Protein AF-A0A968JI94-F1 (afdb_monomer)

Nearest PDB structures (foldseek):
  7clr-assembly1_d  TM=3.540E-01  e=6.691E+00  Salmonella enterica subsp. enterica serovar Typhimurium

pLDDT: mean 82.31, std 11.15, range [58.94, 97.25]

Solvent-accessible surface area (backbone atoms only — not comparable to full-atom values): 4326 Å² total; per-residue (Å²): 122,67,67,62,57,52,52,53,52,57,57,65,73,66,76,68,85,80,82,76,71,78,73,76,40,81,46,71,49,79,48,76,50,77,49,78,38,70,64,36,76,91,82,61,42,61,100,35,64,55,32,76,70,54,37,55,50,77,50,74,51,76,49,76,44,78,85

Radius of gyration: 32.75 Å; Cα contacts (8 Å, |Δi|>4): 65; chains: 1; bounding box: 51×19×91 Å

Structure (mmCIF, N/CA/C/O backbone):
data_AF-A0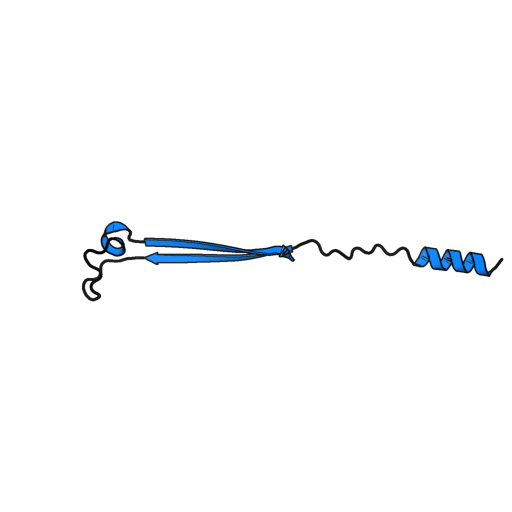A968JI94-F1
#
_entry.id   AF-A0A968JI94-F1
#
loop_
_atom_site.group_PDB
_atom_site.id
_atom_site.type_symbol
_atom_site.label_atom_id
_atom_site.label_alt_id
_atom_site.label_comp_id
_atom_site.label_asym_id
_atom_site.label_entity_id
_atom_site.label_seq_id
_atom_site.pdbx_PDB_ins_code
_atom_site.Cartn_x
_atom_site.Cartn_y
_atom_site.Cartn_z
_atom_site.occupancy
_atom_site.B_iso_or_equiv
_atom_site.auth_seq_id
_atom_site.auth_comp_id
_atom_site.auth_asym_id
_atom_site.auth_atom_id
_atom_site.pdbx_PDB_model_num
ATOM 1 N N . MET A 1 1 ? 31.711 8.133 -61.208 1.00 58.94 1 MET A N 1
ATOM 2 C CA . MET A 1 1 ? 30.275 7.762 -61.115 1.00 58.94 1 MET A CA 1
ATOM 3 C C . MET A 1 1 ? 29.987 6.577 -60.179 1.00 58.94 1 MET A C 1
ATOM 5 O O . MET A 1 1 ? 28.854 6.467 -59.734 1.00 58.94 1 MET A O 1
ATOM 9 N N . SER A 1 2 ? 30.969 5.726 -59.838 1.00 66.06 2 SER A N 1
ATOM 10 C CA . SER A 1 2 ? 30.766 4.552 -58.960 1.00 66.06 2 SER A CA 1
ATOM 11 C C . SER A 1 2 ? 30.423 4.914 -57.499 1.00 66.06 2 SER A C 1
ATOM 13 O O . SER A 1 2 ? 29.479 4.386 -56.920 1.00 66.06 2 SER A O 1
ATOM 15 N N . ASN A 1 3 ? 31.112 5.910 -56.935 1.00 73.06 3 ASN A N 1
ATOM 16 C CA . ASN A 1 3 ? 31.055 6.219 -55.498 1.00 73.06 3 ASN A CA 1
ATOM 17 C C . ASN A 1 3 ? 29.701 6.798 -55.043 1.00 73.06 3 ASN A C 1
ATOM 19 O O . ASN A 1 3 ? 29.263 6.544 -53.927 1.00 73.06 3 ASN A O 1
ATOM 23 N N . ILE A 1 4 ? 29.010 7.545 -55.916 1.00 83.25 4 ILE A N 1
ATOM 24 C CA . 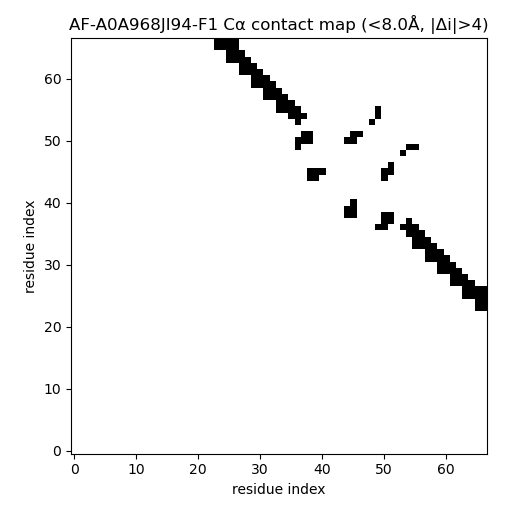ILE A 1 4 ? 27.720 8.171 -55.581 1.00 83.25 4 ILE A CA 1
ATOM 25 C C . ILE A 1 4 ? 26.613 7.117 -55.443 1.00 83.25 4 ILE A C 1
ATOM 27 O O . ILE A 1 4 ? 25.772 7.210 -54.560 1.00 83.25 4 ILE A O 1
ATOM 31 N N . ARG A 1 5 ? 26.639 6.073 -56.285 1.00 77.62 5 ARG A N 1
ATOM 32 C CA . ARG A 1 5 ? 25.667 4.969 -56.252 1.00 77.62 5 ARG A CA 1
ATOM 33 C C . ARG A 1 5 ? 25.836 4.121 -54.994 1.00 77.62 5 ARG A C 1
ATOM 35 O O . ARG A 1 5 ? 24.849 3.683 -54.417 1.00 77.62 5 ARG A O 1
ATOM 42 N N . PHE A 1 6 ? 27.080 3.951 -54.553 1.00 78.62 6 PHE A N 1
ATOM 43 C CA . PHE A 1 6 ? 27.404 3.277 -53.300 1.00 78.62 6 PHE A CA 1
ATOM 44 C C . PHE A 1 6 ? 26.911 4.067 -52.076 1.00 78.62 6 PHE A C 1
ATOM 46 O O . PHE A 1 6 ? 26.336 3.481 -51.165 1.00 78.62 6 PHE A O 1
ATOM 53 N N . LEU A 1 7 ? 27.038 5.400 -52.091 1.00 77.62 7 LEU A N 1
ATOM 54 C CA . LEU A 1 7 ? 26.486 6.276 -51.048 1.00 77.62 7 LEU A CA 1
ATOM 55 C C . LEU A 1 7 ? 24.953 6.206 -50.964 1.00 77.62 7 LEU A C 1
ATOM 57 O O . LEU A 1 7 ? 24.407 6.142 -49.867 1.00 77.62 7 LEU A O 1
ATOM 61 N N . TRP A 1 8 ? 24.260 6.156 -52.106 1.00 76.81 8 TRP A N 1
ATOM 62 C CA . TRP A 1 8 ? 22.801 5.992 -52.140 1.00 76.81 8 TRP A CA 1
ATOM 63 C C . TRP A 1 8 ? 22.342 4.634 -51.602 1.00 76.81 8 TRP A C 1
ATOM 65 O O . TRP A 1 8 ? 21.357 4.569 -50.870 1.00 76.81 8 TRP A O 1
ATOM 75 N N . LEU A 1 9 ? 23.075 3.562 -51.915 1.00 73.81 9 LEU A N 1
ATOM 76 C CA . LEU A 1 9 ? 22.813 2.231 -51.367 1.00 73.81 9 LEU A CA 1
ATOM 77 C C . LEU A 1 9 ? 23.003 2.214 -49.841 1.00 73.81 9 LEU A C 1
ATOM 79 O O . LEU A 1 9 ? 22.145 1.707 -49.126 1.00 73.81 9 LEU A O 1
ATOM 83 N N . LEU A 1 10 ? 24.081 2.828 -49.340 1.00 71.69 10 LEU A N 1
ATOM 84 C CA . LEU A 1 10 ? 24.368 2.932 -47.907 1.00 71.69 10 LEU A CA 1
ATOM 85 C C . LEU A 1 10 ? 23.268 3.706 -47.156 1.00 71.69 10 LEU A C 1
ATOM 87 O O . LEU A 1 10 ? 22.877 3.313 -46.060 1.00 71.69 10 LEU A O 1
ATOM 91 N N . LEU A 1 11 ? 22.733 4.776 -47.754 1.00 70.75 11 LEU A N 1
ATOM 92 C CA . 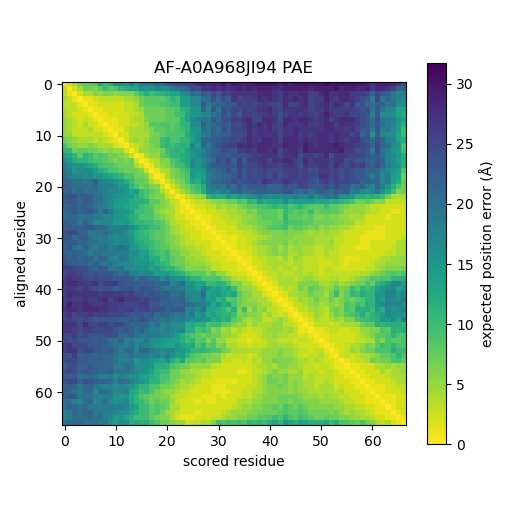LEU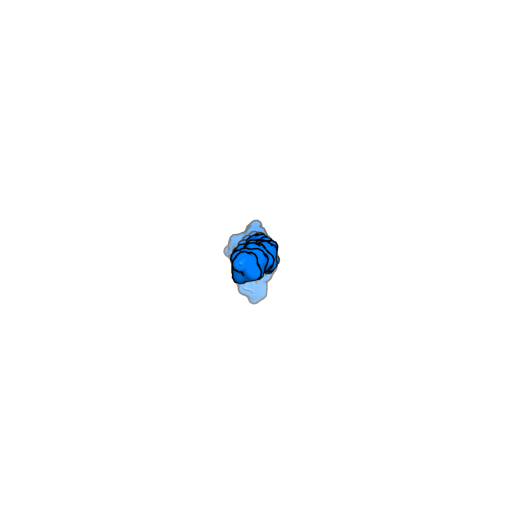 A 1 11 ? 21.667 5.588 -47.157 1.00 70.75 11 LEU A CA 1
ATOM 93 C C . LEU A 1 11 ? 20.336 4.820 -47.059 1.00 70.75 11 LEU A C 1
ATOM 95 O O . LEU A 1 11 ? 19.646 4.911 -46.047 1.00 70.75 11 LEU A O 1
ATOM 99 N N . LEU A 1 12 ? 19.997 4.024 -48.080 1.00 69.12 12 LEU A N 1
ATOM 100 C CA . LEU A 1 12 ? 18.774 3.210 -48.108 1.00 69.12 12 LEU A CA 1
ATOM 101 C C . LEU A 1 12 ? 18.800 2.057 -47.092 1.00 69.12 12 LEU A C 1
ATOM 103 O O . LEU A 1 12 ? 17.747 1.668 -46.593 1.00 69.12 12 LEU A O 1
ATOM 107 N N . MET A 1 13 ? 19.982 1.538 -46.740 1.00 66.19 13 MET A N 1
ATOM 108 C CA . MET A 1 13 ? 20.117 0.490 -45.718 1.00 66.19 13 MET A CA 1
ATOM 109 C C . MET A 1 13 ? 19.973 1.001 -44.272 1.00 66.19 13 MET A C 1
ATOM 111 O O . MET A 1 13 ? 19.881 0.185 -43.365 1.00 66.19 13 MET A O 1
ATOM 115 N N . ASN A 1 14 ? 19.923 2.321 -44.040 1.00 63.66 14 ASN A N 1
ATOM 116 C CA . ASN A 1 14 ? 19.813 2.924 -42.701 1.00 63.66 14 ASN A CA 1
ATOM 117 C C . ASN A 1 14 ? 18.373 3.324 -42.306 1.00 63.66 14 ASN A C 1
ATOM 119 O O . ASN A 1 14 ? 18.169 3.983 -41.288 1.00 63.66 14 ASN A O 1
ATOM 123 N N . ALA A 1 15 ? 17.358 2.927 -43.077 1.00 63.88 15 ALA A N 1
ATOM 124 C CA . ALA A 1 15 ? 15.953 3.177 -42.752 1.00 63.88 15 ALA A CA 1
ATOM 125 C C . ALA A 1 15 ? 15.383 2.075 -41.839 1.00 63.88 15 ALA A C 1
ATOM 127 O O . ALA A 1 15 ? 14.534 1.282 -42.242 1.00 63.88 15 ALA A O 1
ATOM 128 N N . HIS A 1 16 ? 15.867 1.997 -40.601 1.00 64.06 16 HIS A N 1
ATOM 129 C CA . HIS A 1 16 ? 15.252 1.156 -39.576 1.00 64.06 16 HIS A CA 1
ATOM 130 C C . HIS A 1 16 ? 14.260 1.984 -38.757 1.00 64.06 16 HIS A C 1
ATOM 132 O O . HIS A 1 16 ? 14.602 3.039 -38.225 1.00 64.06 16 HIS A O 1
ATOM 138 N N . TYR A 1 17 ? 13.019 1.507 -38.653 1.00 63.22 17 TYR A N 1
ATOM 139 C CA . TYR A 1 17 ? 12.037 2.061 -37.728 1.00 63.22 17 TYR A CA 1
ATOM 140 C C . TYR A 1 17 ? 12.517 1.803 -36.295 1.00 63.22 17 TYR A C 1
ATOM 142 O O . TYR A 1 17 ? 12.434 0.682 -35.797 1.00 63.22 17 TYR A O 1
ATOM 150 N N . LEU A 1 18 ? 13.039 2.837 -35.637 1.00 60.75 18 LEU A N 1
ATOM 151 C CA . LEU A 1 18 ? 13.327 2.834 -34.203 1.00 60.75 18 LEU A CA 1
ATOM 152 C C . LEU A 1 18 ? 12.001 2.874 -33.431 1.00 60.75 18 LEU A C 1
ATOM 154 O O . LEU A 1 18 ? 11.577 3.918 -32.944 1.00 60.75 18 LEU A O 1
ATOM 158 N N . MET A 1 19 ? 11.335 1.727 -33.318 1.00 64.88 19 MET A N 1
ATOM 159 C CA . MET A 1 19 ? 10.244 1.521 -32.362 1.00 64.88 19 MET A CA 1
ATOM 160 C C . MET A 1 19 ? 10.868 1.238 -30.988 1.00 64.88 19 MET A C 1
ATOM 162 O O . MET A 1 19 ? 10.839 0.117 -30.500 1.00 64.88 19 MET A O 1
ATOM 166 N N . ALA A 1 20 ? 11.551 2.234 -30.419 1.00 61.19 20 ALA A N 1
ATOM 167 C CA . ALA A 1 20 ? 12.344 2.085 -29.19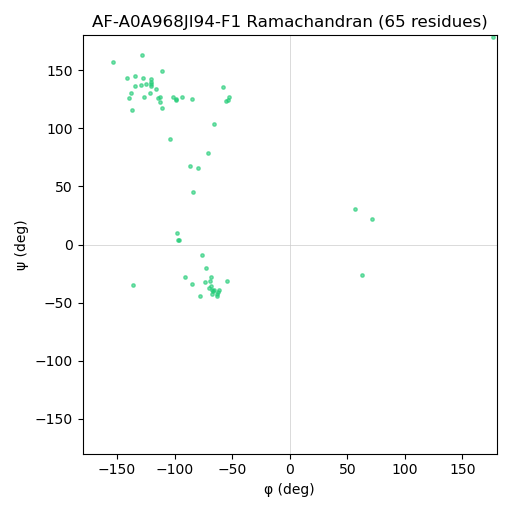2 1.00 61.19 20 ALA A CA 1
ATOM 168 C C . ALA A 1 20 ? 11.591 2.494 -27.914 1.00 61.19 20 ALA A C 1
ATOM 170 O O . ALA A 1 20 ? 12.180 2.530 -26.838 1.00 61.19 20 ALA A O 1
ATOM 171 N N . GLN A 1 21 ? 10.312 2.847 -28.024 1.00 68.56 21 GLN A N 1
ATOM 172 C CA . GLN A 1 21 ? 9.488 3.228 -26.883 1.00 68.56 21 GLN A CA 1
ATOM 173 C C . GLN A 1 21 ? 8.579 2.047 -26.578 1.00 68.56 21 GLN A C 1
ATOM 175 O O . GLN A 1 21 ? 7.517 1.911 -27.184 1.00 68.56 21 GLN A O 1
ATOM 180 N N . ASP A 1 22 ? 9.041 1.159 -25.698 1.00 70.31 22 ASP A N 1
ATOM 181 C CA . ASP A 1 22 ? 8.148 0.189 -25.068 1.00 70.31 22 ASP A CA 1
ATOM 182 C C . ASP A 1 22 ? 6.986 0.988 -24.461 1.00 70.31 22 ASP A C 1
ATOM 184 O O . ASP A 1 22 ? 7.202 2.013 -23.807 1.00 70.31 22 ASP A O 1
ATOM 188 N N . GLY A 1 23 ? 5.751 0.616 -24.794 1.00 77.81 23 GLY A N 1
ATOM 189 C CA . GLY A 1 23 ? 4.580 1.355 -24.337 1.00 77.81 23 GLY A CA 1
ATOM 190 C C . GLY A 1 23 ? 4.560 1.397 -22.812 1.00 77.81 23 GLY A C 1
ATOM 191 O O . GLY A 1 23 ? 4.800 0.379 -22.164 1.00 77.81 23 GLY A O 1
ATOM 192 N N . GLY A 1 24 ? 4.271 2.569 -22.243 1.00 84.56 24 GLY A N 1
ATOM 193 C CA . GLY A 1 24 ? 4.249 2.728 -20.795 1.00 84.56 24 GLY A CA 1
ATOM 194 C C . GLY A 1 24 ? 3.306 1.719 -20.141 1.00 84.56 24 GLY A C 1
ATOM 195 O O . GLY A 1 24 ? 2.123 1.644 -20.482 1.00 84.56 24 GLY A O 1
ATOM 196 N N . THR A 1 25 ? 3.833 0.923 -19.222 1.00 89.81 25 THR A N 1
ATOM 197 C CA . THR A 1 25 ? 3.113 -0.157 -18.557 1.00 89.81 25 THR A CA 1
ATOM 198 C C . THR A 1 25 ? 2.690 0.286 -17.165 1.00 89.81 25 THR A C 1
ATOM 200 O O . THR A 1 25 ? 3.510 0.713 -16.353 1.00 89.81 25 THR A O 1
ATOM 203 N N . PHE A 1 26 ? 1.398 0.141 -16.864 1.00 91.81 26 PHE A N 1
ATOM 204 C CA . PHE A 1 26 ? 0.902 0.249 -15.497 1.00 91.81 26 PHE A CA 1
ATOM 205 C C . PHE A 1 26 ? 1.043 -1.100 -14.799 1.00 91.81 26 PHE A C 1
ATOM 207 O O . PHE A 1 26 ? 0.524 -2.117 -15.257 1.00 91.81 26 PHE A O 1
ATOM 214 N N . SER A 1 27 ? 1.715 -1.100 -13.661 1.00 93.69 27 SER A N 1
ATOM 215 C CA . SER A 1 27 ? 1.794 -2.234 -12.748 1.00 93.69 27 SER A CA 1
ATOM 216 C C . SER A 1 27 ? 1.420 -1.771 -11.349 1.00 93.69 27 SER A C 1
ATOM 218 O O . SER A 1 27 ? 1.383 -0.577 -11.070 1.00 93.69 27 SER A O 1
ATOM 220 N N . GLY A 1 28 ? 1.094 -2.686 -10.446 1.00 94.31 28 GLY A N 1
ATOM 221 C CA . GLY A 1 28 ? 0.658 -2.271 -9.124 1.00 94.31 28 GLY A CA 1
ATOM 222 C C . GLY A 1 28 ? 0.239 -3.407 -8.219 1.00 94.31 28 GLY A C 1
ATOM 223 O O . GLY A 1 28 ? 0.251 -4.574 -8.606 1.00 94.31 28 GLY A O 1
ATOM 224 N N . ASN A 1 29 ? -0.133 -3.041 -6.999 1.00 96.44 29 ASN A N 1
ATOM 225 C CA . ASN A 1 29 ? -0.617 -3.959 -5.987 1.00 96.44 29 ASN A CA 1
ATOM 226 C C . ASN A 1 29 ? -1.810 -3.340 -5.251 1.00 96.44 29 ASN A C 1
ATOM 228 O O . ASN A 1 29 ? -1.744 -2.192 -4.808 1.00 96.44 29 ASN A O 1
ATOM 232 N N . LEU A 1 30 ? -2.889 -4.111 -5.134 1.00 96.62 30 LEU A N 1
ATOM 233 C CA . LEU A 1 30 ? -4.011 -3.812 -4.258 1.00 96.62 30 LEU A CA 1
ATOM 234 C C . LEU A 1 30 ? -3.842 -4.624 -2.978 1.00 96.62 30 LEU A C 1
ATOM 236 O O . LEU A 1 30 ? -3.796 -5.853 -3.031 1.00 96.62 30 LEU A O 1
ATOM 240 N N . GLN A 1 31 ? -3.829 -3.946 -1.838 1.00 97.00 31 GLN A N 1
ATOM 241 C CA . GLN A 1 31 ? -3.882 -4.607 -0.541 1.00 97.00 31 GLN A CA 1
ATOM 242 C C . GLN A 1 31 ? -5.116 -4.123 0.209 1.00 97.00 31 GLN A C 1
ATOM 244 O O . GLN A 1 31 ? -5.475 -2.946 0.155 1.00 97.00 31 GLN A O 1
ATOM 249 N N . ALA A 1 32 ? -5.743 -5.048 0.921 1.00 96.50 32 ALA A N 1
ATOM 250 C CA . ALA A 1 32 ? -6.865 -4.776 1.798 1.00 96.50 32 ALA A CA 1
ATOM 251 C C . ALA A 1 32 ? -6.585 -5.398 3.168 1.00 96.50 32 ALA A C 1
ATOM 253 O O . ALA A 1 32 ? -6.100 -6.526 3.262 1.00 96.50 32 ALA A O 1
ATOM 254 N N . GLN A 1 33 ? -6.895 -4.654 4.222 1.00 95.94 33 GLN A N 1
ATOM 255 C CA . GLN A 1 33 ? -6.794 -5.061 5.613 1.00 95.94 33 GLN A CA 1
ATOM 256 C C . GLN A 1 33 ? -8.183 -4.950 6.235 1.00 95.94 33 GLN A C 1
ATOM 258 O O . GLN A 1 33 ? -8.839 -3.919 6.133 1.00 95.94 33 GLN A O 1
ATOM 263 N N . SER A 1 34 ? -8.620 -6.001 6.918 1.00 94.81 34 SER A N 1
ATOM 264 C CA . SER A 1 34 ? -9.846 -5.985 7.709 1.00 94.81 34 SER A CA 1
ATOM 265 C C . SER A 1 34 ? -9.547 -6.403 9.139 1.00 94.81 34 SER A C 1
ATOM 267 O O . SER A 1 34 ? -8.817 -7.369 9.354 1.00 94.81 34 SER A O 1
ATOM 269 N N . ASN A 1 35 ? -10.152 -5.715 10.098 1.00 92.31 35 ASN A N 1
ATOM 270 C CA . ASN A 1 35 ? -10.101 -6.044 11.516 1.00 92.31 35 ASN A CA 1
ATOM 271 C C . ASN A 1 35 ? -11.523 -6.279 12.024 1.00 92.31 35 ASN A C 1
ATOM 273 O O . ASN A 1 35 ? -12.439 -5.552 11.64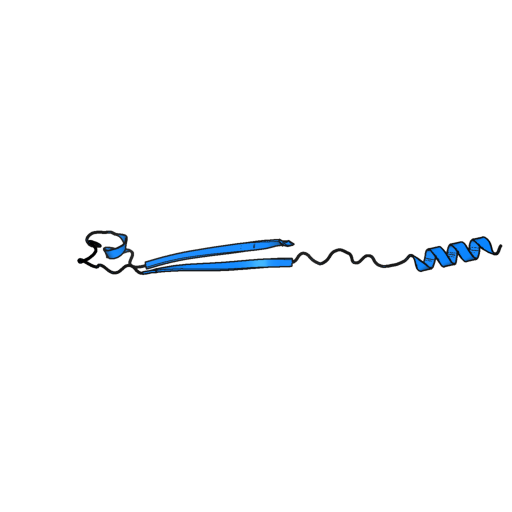0 1.00 92.31 35 ASN A O 1
ATOM 277 N N . PHE A 1 36 ? -11.698 -7.277 12.886 1.00 90.94 36 PHE A N 1
ATOM 278 C CA . PHE A 1 36 ? -12.960 -7.558 13.567 1.00 90.94 36 PHE A CA 1
ATOM 279 C C . PHE A 1 36 ? -12.766 -7.358 15.068 1.00 90.94 36 PHE A C 1
ATOM 281 O O . PHE A 1 36 ? -11.774 -7.824 15.630 1.00 90.94 36 PHE A O 1
ATOM 288 N N . PHE A 1 37 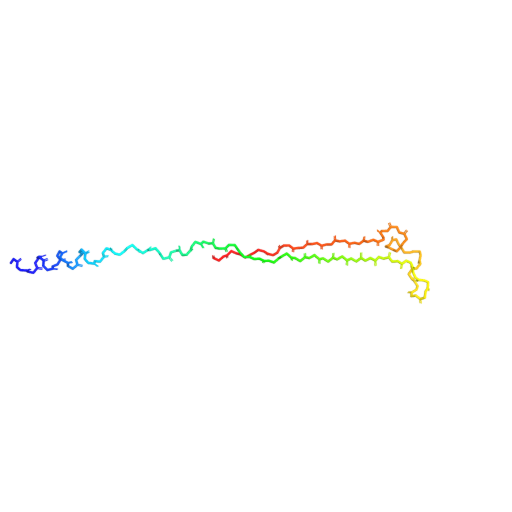? -13.700 -6.659 15.699 1.00 89.31 37 PHE A N 1
ATOM 289 C CA . PHE A 1 37 ? -13.665 -6.330 17.116 1.00 89.31 37 PHE A CA 1
ATOM 290 C C . PHE A 1 37 ? -14.798 -7.072 17.818 1.00 89.31 37 PHE A C 1
ATOM 292 O O . PHE A 1 37 ? -15.967 -6.910 17.474 1.00 89.31 37 PHE A O 1
ATOM 299 N N . GLN A 1 38 ? -14.441 -7.882 18.809 1.00 86.00 38 GLN A N 1
ATOM 300 C CA . GLN A 1 38 ? -15.384 -8.591 19.661 1.00 86.00 38 GLN A CA 1
ATOM 301 C C . GLN A 1 38 ? -15.058 -8.297 21.117 1.00 86.00 38 GLN A C 1
ATOM 303 O O . GLN A 1 38 ? -13.906 -8.446 21.521 1.00 86.00 38 GLN A O 1
ATOM 308 N N . GLU A 1 39 ? -16.060 -7.842 21.868 1.00 84.25 39 GLU A N 1
ATOM 309 C CA . GLU A 1 39 ? -15.917 -7.575 23.297 1.00 84.25 39 GLU A CA 1
ATOM 310 C C . GLU A 1 39 ? -15.371 -8.819 24.009 1.00 84.25 39 GLU A C 1
ATOM 312 O O . GLU A 1 39 ? -15.940 -9.910 23.916 1.00 84.25 39 GLU A O 1
ATOM 317 N N . ASP A 1 40 ? -14.257 -8.642 24.715 1.00 82.94 40 ASP A N 1
ATOM 318 C CA . ASP A 1 40 ? -13.640 -9.678 25.533 1.00 82.94 40 ASP A CA 1
ATOM 319 C C . ASP A 1 40 ? -13.199 -9.068 26.869 1.00 82.94 40 ASP A C 1
ATOM 321 O O . ASP A 1 40 ? -12.333 -8.187 26.953 1.00 82.94 40 ASP A O 1
ATOM 325 N N . SER A 1 41 ? -13.831 -9.548 27.938 1.00 78.38 41 SER A N 1
ATOM 326 C CA . SER A 1 41 ? -13.607 -9.082 29.301 1.00 78.38 41 SER A CA 1
ATOM 327 C C . SER A 1 41 ? -12.268 -9.545 29.884 1.00 78.38 41 SER A C 1
ATOM 329 O O . SER A 1 41 ? -11.764 -8.894 30.799 1.00 78.38 41 SER A O 1
ATOM 331 N N . LEU A 1 42 ? -11.648 -10.604 29.346 1.00 84.06 42 LEU A N 1
ATOM 332 C CA . LEU A 1 42 ? -10.352 -11.118 29.810 1.00 84.06 42 LEU A CA 1
ATOM 333 C C . LEU A 1 42 ? -9.185 -10.215 29.398 1.00 84.06 42 LEU A C 1
ATOM 335 O O . LEU A 1 42 ? -8.207 -10.101 30.136 1.00 84.06 42 LEU A O 1
ATOM 339 N N . ILE A 1 43 ? -9.296 -9.550 28.247 1.00 81.31 43 ILE A N 1
ATOM 340 C CA . ILE A 1 43 ? -8.300 -8.592 27.737 1.00 81.31 43 ILE A CA 1
ATOM 341 C C . ILE A 1 43 ? -8.660 -7.134 28.055 1.00 81.31 43 ILE A C 1
ATOM 343 O O . ILE A 1 43 ? -7.959 -6.215 27.633 1.00 81.31 43 ILE A O 1
ATOM 347 N N . GLY A 1 44 ? -9.746 -6.909 28.801 1.00 78.31 44 GLY A N 1
ATOM 348 C CA . GLY A 1 44 ? -10.200 -5.571 29.174 1.00 78.31 44 GLY A CA 1
ATOM 349 C C . GLY A 1 44 ? -10.799 -4.766 28.015 1.00 78.31 44 GLY A C 1
ATOM 350 O O . GLY A 1 44 ? -10.835 -3.541 28.091 1.00 78.31 44 GLY A O 1
ATOM 351 N N . ALA A 1 45 ? -11.272 -5.424 26.952 1.00 78.81 45 ALA A N 1
ATOM 352 C CA . ALA A 1 45 ? -11.878 -4.784 25.784 1.00 78.81 45 ALA A CA 1
ATOM 353 C C . ALA A 1 45 ? -13.373 -4.474 26.002 1.00 78.81 45 ALA A C 1
ATOM 355 O O . ALA A 1 45 ? -14.197 -4.750 25.137 1.00 78.81 45 ALA A O 1
ATOM 356 N N . PHE A 1 46 ? -13.716 -3.915 27.167 1.00 79.38 46 PHE A N 1
ATOM 357 C CA . PHE A 1 46 ? -15.078 -3.532 27.561 1.00 79.38 46 PHE A CA 1
ATOM 358 C C . PHE A 1 46 ? -15.211 -2.002 27.634 1.00 79.38 46 PHE A C 1
ATOM 360 O O . PHE A 1 46 ? -14.247 -1.312 27.969 1.00 79.38 46 PHE A O 1
ATOM 367 N N . ASN A 1 47 ? -16.400 -1.456 27.351 1.00 81.00 47 ASN A N 1
ATOM 368 C CA . ASN A 1 47 ? -16.667 -0.005 27.312 1.00 81.00 47 ASN A CA 1
ATOM 369 C C . ASN A 1 47 ? -15.763 0.769 26.329 1.00 81.00 47 ASN A C 1
ATOM 371 O O . ASN A 1 47 ? -15.431 1.939 26.557 1.00 81.00 47 ASN A O 1
ATOM 375 N N . THR A 1 48 ? -15.334 0.125 25.242 1.00 85.00 48 THR A N 1
ATOM 376 C CA . THR A 1 48 ? -14.523 0.768 24.203 1.00 85.00 48 THR A CA 1
ATOM 377 C C . THR A 1 48 ? -15.334 0.858 22.912 1.00 85.00 48 THR A C 1
ATOM 379 O O . THR A 1 48 ? -15.837 -0.156 22.429 1.00 85.00 48 THR A O 1
ATOM 382 N N . PRO A 1 49 ? -15.468 2.048 22.291 1.00 82.44 49 PRO A N 1
ATOM 383 C CA . PRO A 1 49 ? -16.336 2.224 21.123 1.00 82.44 49 PRO A CA 1
ATOM 384 C C . PRO A 1 49 ? -16.060 1.254 19.965 1.00 82.44 49 PRO A C 1
ATOM 386 O O . PRO A 1 49 ? -16.988 0.880 19.247 1.00 82.44 49 PRO A O 1
ATOM 389 N N . GLN A 1 50 ? -14.801 0.843 19.797 1.00 82.44 50 GLN A N 1
ATOM 390 C CA . GLN A 1 50 ? -14.358 -0.082 18.758 1.00 82.44 50 GLN A CA 1
ATOM 391 C C . GLN A 1 50 ? -14.996 -1.471 18.915 1.00 82.44 50 GLN A C 1
ATOM 393 O O . GLN A 1 50 ? -15.457 -2.050 17.933 1.00 82.44 50 GLN A O 1
ATOM 398 N N . TYR A 1 51 ? -15.074 -1.971 20.148 1.00 84.69 51 TYR A N 1
ATOM 399 C CA . TYR A 1 51 ? -15.600 -3.296 20.475 1.00 84.69 51 TYR A CA 1
ATOM 400 C C . TYR A 1 51 ? -17.106 -3.273 20.771 1.00 84.69 51 TYR A C 1
ATOM 402 O O . TYR A 1 51 ? -17.790 -4.246 20.475 1.00 84.69 51 TYR A O 1
ATOM 410 N N . ASP A 1 52 ? -17.639 -2.145 21.256 1.00 81.75 52 ASP A N 1
ATOM 411 C CA . ASP A 1 52 ? -19.057 -2.023 21.621 1.00 81.75 52 ASP A CA 1
ATOM 412 C C . ASP A 1 52 ? -19.962 -1.676 20.424 1.00 81.75 52 ASP A C 1
ATOM 414 O O . ASP A 1 52 ? -21.142 -2.025 20.396 1.00 81.75 52 ASP A O 1
ATOM 418 N N . ARG A 1 53 ? -19.454 -0.885 19.464 1.00 82.31 53 ARG A N 1
ATOM 419 C CA . ARG A 1 53 ? -20.286 -0.257 18.416 1.00 82.31 53 ARG A CA 1
ATOM 420 C C . ARG A 1 53 ? -19.708 -0.334 17.010 1.00 82.31 53 ARG A C 1
ATOM 422 O O . ARG A 1 53 ? -20.478 -0.422 16.060 1.00 82.31 53 ARG A O 1
ATOM 429 N N . GLN A 1 54 ? -18.387 -0.257 16.858 1.00 86.00 54 GLN A N 1
ATOM 430 C CA . GLN A 1 54 ? -17.755 -0.265 15.538 1.00 86.00 54 GLN A CA 1
ATOM 431 C C . GLN A 1 54 ? -17.692 -1.679 14.946 1.00 86.00 54 GLN A C 1
ATOM 433 O O . GLN A 1 54 ? -18.037 -1.846 13.781 1.00 86.00 54 GLN A O 1
ATOM 438 N N . LEU A 1 55 ? -17.316 -2.685 15.750 1.00 86.25 55 LEU A N 1
ATOM 439 C CA . LEU A 1 55 ? -17.335 -4.133 15.463 1.00 86.25 55 LEU A CA 1
ATOM 440 C C . LEU A 1 55 ? -16.434 -4.609 14.310 1.00 86.25 55 LEU A C 1
ATOM 442 O O . LEU A 1 55 ? -15.980 -5.749 14.313 1.00 86.25 55 LEU A O 1
ATOM 446 N N . TYR A 1 56 ? -16.122 -3.760 13.336 1.00 90.75 56 TYR A N 1
ATOM 447 C CA . TYR A 1 56 ? -15.177 -4.045 12.266 1.00 90.75 56 TYR A CA 1
ATOM 448 C C . TYR A 1 56 ? -14.547 -2.762 11.705 1.00 90.75 56 TYR A C 1
ATOM 450 O O . TYR A 1 56 ? -15.101 -1.668 11.797 1.00 90.75 56 TYR A O 1
ATOM 458 N N . SER A 1 57 ? -13.371 -2.898 11.100 1.00 92.31 57 SER A N 1
ATOM 459 C CA . SER A 1 57 ? -12.727 -1.864 10.284 1.00 92.31 57 SER A CA 1
ATOM 460 C C . SER A 1 57 ? -12.203 -2.499 9.008 1.00 92.31 57 SER A C 1
ATOM 462 O O . SER A 1 57 ? -11.754 -3.645 9.036 1.00 92.31 57 SER A O 1
ATOM 464 N N . ALA A 1 58 ? -12.247 -1.769 7.900 1.00 95.38 58 ALA A N 1
ATOM 465 C CA . ALA A 1 58 ? -11.705 -2.221 6.629 1.00 95.38 58 ALA A CA 1
ATOM 466 C C . ALA A 1 58 ? -10.999 -1.062 5.929 1.00 95.38 58 ALA A C 1
ATOM 468 O O . ALA A 1 58 ? -11.602 -0.016 5.705 1.00 95.38 58 ALA A O 1
ATOM 469 N N . ASP A 1 59 ? -9.745 -1.289 5.560 1.00 95.94 59 ASP A N 1
ATOM 470 C CA . ASP A 1 59 ? -8.883 -0.335 4.880 1.00 95.94 59 ASP A CA 1
ATOM 471 C C . ASP A 1 59 ? -8.315 -0.989 3.622 1.00 95.94 59 ASP A C 1
ATOM 473 O O . ASP A 1 59 ? -8.010 -2.183 3.605 1.00 95.94 59 ASP A O 1
ATOM 477 N N . ALA A 1 60 ? -8.170 -0.218 2.549 1.00 96.56 60 ALA A N 1
ATOM 478 C CA . ALA A 1 60 ? -7.564 -0.700 1.317 1.00 96.56 60 ALA A CA 1
ATOM 479 C C . ALA A 1 60 ? -6.682 0.377 0.693 1.00 96.56 60 ALA A C 1
ATOM 481 O O . ALA A 1 60 ? -7.020 1.562 0.703 1.00 96.56 60 ALA A O 1
ATOM 482 N N . TRP A 1 61 ? -5.566 -0.049 0.110 1.00 97.25 61 TRP A N 1
ATOM 483 C CA . TRP A 1 61 ? -4.641 0.817 -0.607 1.00 97.25 61 TRP A CA 1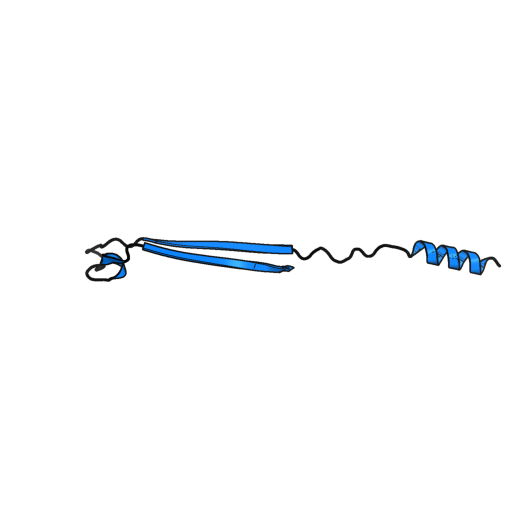
ATOM 484 C C . TRP A 1 61 ? -4.221 0.188 -1.932 1.00 97.25 61 TRP A C 1
ATOM 486 O O . TRP A 1 61 ? -3.916 -1.003 -2.024 1.00 97.25 61 TRP A O 1
ATOM 496 N N . LEU A 1 62 ? -4.203 1.027 -2.965 1.00 96.44 62 LEU A N 1
ATOM 497 C CA . LEU A 1 62 ? -3.761 0.681 -4.307 1.00 96.44 62 LEU A CA 1
ATOM 498 C C . LEU A 1 62 ? -2.446 1.407 -4.594 1.00 96.44 62 LEU A C 1
ATOM 500 O O . LEU A 1 62 ? -2.401 2.634 -4.628 1.00 96.44 62 LEU A O 1
ATOM 504 N N . SER A 1 63 ? -1.384 0.642 -4.820 1.00 96.38 63 SER A N 1
ATOM 505 C CA . SER A 1 63 ? -0.101 1.153 -5.295 1.00 96.38 63 SER A CA 1
ATOM 506 C C . SER A 1 63 ? -0.012 0.937 -6.801 1.00 96.38 63 SER A C 1
ATOM 508 O O . SER A 1 63 ? -0.189 -0.191 -7.258 1.00 96.38 63 SER A O 1
ATOM 510 N N . LEU A 1 64 ? 0.245 2.001 -7.562 1.00 94.94 64 LEU A N 1
ATOM 511 C CA . LEU A 1 64 ? 0.431 1.957 -9.012 1.00 94.94 64 LEU A CA 1
ATOM 512 C C . LEU A 1 64 ? 1.815 2.491 -9.371 1.00 94.94 64 LEU A C 1
ATOM 514 O O . LEU A 1 64 ? 2.244 3.525 -8.866 1.00 94.94 64 LEU A O 1
ATOM 518 N N . ASN A 1 65 ? 2.473 1.796 -10.285 1.00 92.94 65 ASN A N 1
ATOM 519 C CA . ASN A 1 65 ? 3.738 2.158 -10.892 1.00 92.94 65 ASN A CA 1
ATOM 520 C C . ASN A 1 65 ? 3.526 2.263 -12.401 1.00 92.94 65 ASN A C 1
ATOM 522 O O . ASN A 1 65 ? 2.845 1.428 -12.997 1.00 92.94 65 ASN A O 1
ATOM 526 N N . TYR A 1 66 ? 4.116 3.286 -13.004 1.00 91.56 66 TYR A N 1
ATOM 527 C CA . TYR A 1 66 ? 4.159 3.472 -14.448 1.00 91.56 66 TYR A CA 1
ATOM 528 C C . TYR A 1 66 ? 5.616 3.367 -14.892 1.00 91.56 66 TYR A C 1
ATOM 530 O O . TYR A 1 66 ? 6.468 4.056 -14.326 1.00 91.56 66 TYR A O 1
ATOM 538 N N . THR A 1 67 ? 5.891 2.492 -15.855 1.00 83.19 67 THR A N 1
ATOM 539 C CA . THR A 1 67 ? 7.232 2.255 -16.412 1.00 83.19 67 THR A CA 1
ATOM 540 C C . THR A 1 67 ? 7.215 2.378 -17.914 1.00 83.19 67 THR A C 1
ATOM 542 O O . THR A 1 67 ? 6.356 1.688 -18.505 1.00 83.19 67 THR A O 1
#

Secondary structure (DSSP, 8-state):
-HHHHHHHHHHHTT-------PPPPEEEEEEEEEEE----TTTT--S-HIIIII-EEEEEEEEEEE-

Foldseek 3Di:
DVVVVVVVVVVVVPPDPCPPDDDKDKDWDKDKDKDAAADDVVVPSPPDCCHPPVRMDMDMDIGIDID

Mean predicted al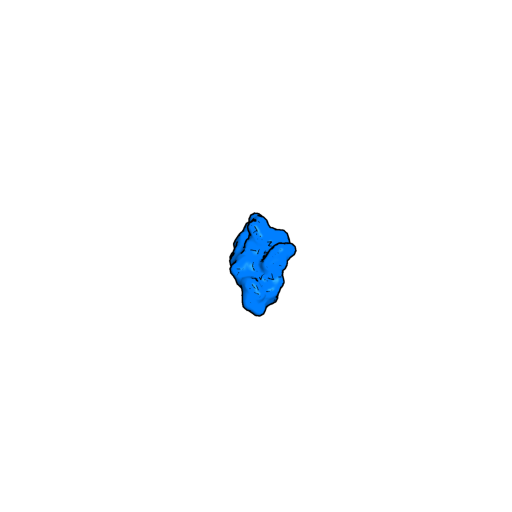igned error: 12.37 Å

Sequence (67 aa):
MSNIRFLWLLLLMNAHYLMAQDGGTFSGNLQAQSNFFQEDSLIGAFNTPQYDRQLYSADAWLSLNYT